Protein AF-A0A426ZJY0-F1 (afdb_monomer_lite)

Structure (mmCIF, N/CA/C/O backbone):
data_AF-A0A426ZJY0-F1
#
_entry.id   AF-A0A426ZJY0-F1
#
loop_
_atom_site.group_PDB
_atom_site.id
_atom_site.type_symbol
_atom_site.label_atom_id
_atom_site.label_alt_id
_atom_site.label_comp_id
_atom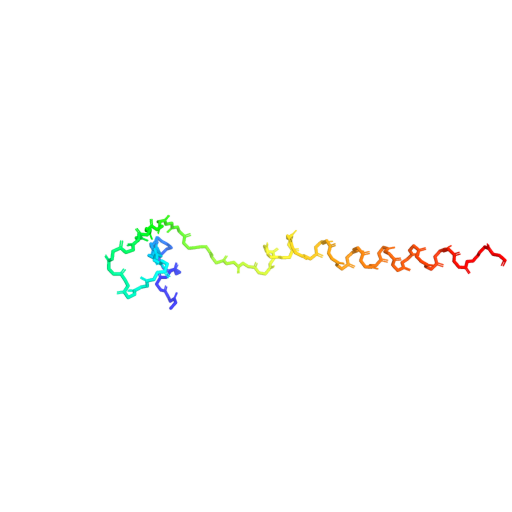_site.label_asym_id
_atom_site.label_entity_id
_atom_site.label_seq_id
_atom_site.pdbx_PDB_ins_code
_atom_site.Cartn_x
_atom_site.Cartn_y
_atom_site.Cartn_z
_atom_site.occupancy
_atom_site.B_iso_or_equiv
_atom_site.auth_seq_id
_atom_site.auth_comp_id
_atom_site.auth_asym_id
_atom_site.auth_atom_id
_atom_site.pdbx_PDB_model_num
ATOM 1 N N . MET A 1 1 ? 5.252 -12.791 -1.916 1.00 52.47 1 MET A N 1
ATOM 2 C CA . MET A 1 1 ? 5.925 -11.592 -2.472 1.00 52.47 1 MET A CA 1
ATOM 3 C C . MET A 1 1 ? 6.170 -11.658 -3.985 1.00 52.47 1 MET A C 1
ATOM 5 O O . MET A 1 1 ? 6.349 -10.611 -4.581 1.00 52.47 1 MET A O 1
ATOM 9 N N . GLN A 1 2 ? 6.137 -12.838 -4.628 1.00 61.25 2 GLN A N 1
ATOM 10 C CA . GLN A 1 2 ? 6.378 -12.981 -6.079 1.00 61.25 2 GLN A CA 1
ATOM 11 C C . GLN A 1 2 ? 5.371 -12.234 -6.974 1.00 61.25 2 GLN A C 1
ATOM 13 O O . GLN A 1 2 ? 5.749 -11.774 -8.045 1.00 61.25 2 GLN A O 1
ATOM 18 N N . ASN A 1 3 ? 4.119 -12.071 -6.530 1.00 73.00 3 ASN A N 1
ATOM 19 C CA . ASN A 1 3 ? 3.055 -11.515 -7.373 1.00 73.00 3 ASN A CA 1
ATOM 20 C C . ASN A 1 3 ? 3.327 -10.060 -7.812 1.00 73.00 3 ASN A C 1
ATOM 22 O O . ASN A 1 3 ? 3.133 -9.726 -8.971 1.00 73.00 3 ASN A O 1
ATOM 26 N N . LEU A 1 4 ? 3.879 -9.224 -6.926 1.00 83.69 4 LEU A N 1
ATOM 27 C CA . LEU A 1 4 ? 4.133 -7.806 -7.220 1.00 83.69 4 LEU A CA 1
ATOM 28 C C . LEU A 1 4 ? 5.342 -7.558 -8.132 1.00 83.69 4 LEU A C 1
ATOM 30 O O . LEU A 1 4 ? 5.401 -6.537 -8.804 1.00 83.69 4 LEU A O 1
ATOM 34 N N . PHE A 1 5 ? 6.298 -8.491 -8.176 1.00 79.88 5 PHE A N 1
ATOM 35 C CA . PHE A 1 5 ? 7.426 -8.409 -9.110 1.00 79.88 5 PHE A CA 1
ATOM 36 C C . PHE A 1 5 ? 7.017 -8.789 -10.538 1.00 79.88 5 PHE A C 1
ATOM 38 O O . PHE A 1 5 ? 7.581 -8.261 -11.490 1.00 79.88 5 PHE A O 1
ATOM 45 N N . ALA A 1 6 ? 6.046 -9.696 -10.686 1.00 87.94 6 ALA A N 1
ATOM 46 C CA . ALA A 1 6 ? 5.501 -10.090 -11.984 1.00 87.94 6 ALA A CA 1
ATOM 47 C C . ALA A 1 6 ? 4.389 -9.142 -12.470 1.00 87.94 6 ALA A C 1
ATOM 49 O O . ALA A 1 6 ? 4.222 -8.952 -13.672 1.00 87.94 6 ALA A O 1
ATOM 50 N N . ASN A 1 7 ? 3.639 -8.541 -11.542 1.00 90.69 7 ASN A N 1
ATOM 51 C CA . ASN A 1 7 ? 2.601 -7.558 -11.818 1.00 90.69 7 ASN A CA 1
ATOM 52 C C . ASN A 1 7 ? 2.607 -6.466 -10.731 1.00 90.69 7 ASN A C 1
ATOM 54 O O . ASN A 1 7 ? 2.078 -6.699 -9.641 1.00 90.69 7 ASN A O 1
ATOM 58 N N . PRO A 1 8 ? 3.169 -5.276 -11.004 1.00 91.62 8 PRO A N 1
ATOM 59 C CA . PRO A 1 8 ? 3.254 -4.217 -10.005 1.00 91.62 8 PRO A CA 1
ATOM 60 C C . PRO A 1 8 ? 1.889 -3.594 -9.685 1.00 91.62 8 PRO A C 1
ATOM 62 O O . PRO A 1 8 ? 1.742 -3.020 -8.607 1.00 91.62 8 PRO A O 1
ATOM 65 N N . LYS A 1 9 ? 0.877 -3.746 -10.554 1.00 95.00 9 LYS A N 1
ATOM 66 C CA . LYS A 1 9 ? -0.459 -3.180 -10.331 1.00 95.00 9 LYS A CA 1
ATOM 67 C C . LYS A 1 9 ? -1.123 -3.838 -9.134 1.00 95.00 9 LYS A C 1
ATOM 69 O O . LYS A 1 9 ? -1.390 -5.041 -9.135 1.00 95.00 9 LYS A O 1
ATOM 74 N N . CYS A 1 10 ? -1.446 -3.035 -8.133 1.00 94.00 10 CYS A N 1
ATOM 75 C CA . CYS A 1 10 ? -2.107 -3.492 -6.926 1.00 94.00 10 CYS A CA 1
ATOM 76 C C . CYS A 1 10 ? -3.041 -2.426 -6.348 1.00 94.00 10 CYS A C 1
ATOM 78 O O . CYS A 1 10 ? -3.052 -1.265 -6.763 1.00 94.00 10 CYS A O 1
ATOM 80 N N . SER A 1 11 ? -3.860 -2.852 -5.391 1.00 95.00 11 SER A N 1
ATOM 81 C CA . SER A 1 11 ? -4.697 -1.964 -4.597 1.00 95.00 11 SER A CA 1
ATOM 82 C C . SER A 1 11 ? -4.530 -2.264 -3.115 1.00 95.00 11 SER A C 1
ATOM 84 O O . SER A 1 11 ? -4.432 -3.433 -2.736 1.00 95.00 11 SER A O 1
ATOM 86 N N . LEU A 1 12 ? -4.536 -1.230 -2.281 1.00 94.00 12 LEU A N 1
ATOM 87 C CA . LEU A 1 12 ? -4.467 -1.341 -0.829 1.00 94.00 12 LEU A CA 1
ATOM 88 C C . LEU A 1 12 ? -5.769 -0.833 -0.214 1.00 94.00 12 LEU A C 1
ATOM 90 O O . LEU A 1 12 ? -6.176 0.299 -0.467 1.00 94.00 12 LEU A O 1
ATOM 94 N N . LEU A 1 13 ? -6.398 -1.677 0.599 1.00 93.25 13 LEU A N 1
ATOM 95 C CA . LEU A 1 13 ? -7.564 -1.324 1.402 1.00 93.25 13 LEU A CA 1
ATOM 96 C C . LEU A 1 13 ? -7.099 -0.859 2.779 1.00 93.25 13 LEU A C 1
ATOM 98 O O . LEU A 1 13 ? -6.327 -1.558 3.437 1.00 93.25 13 LEU A O 1
ATOM 102 N N . VAL A 1 14 ? -7.578 0.305 3.207 1.00 93.81 14 VAL A N 1
ATOM 103 C CA . VAL A 1 14 ? -7.280 0.883 4.518 1.00 93.81 14 VAL A CA 1
ATOM 104 C C . VAL A 1 14 ? -8.593 1.243 5.202 1.00 93.81 14 VAL A C 1
ATOM 106 O O . VAL A 1 14 ? -9.404 1.975 4.639 1.00 93.81 14 VAL A O 1
ATOM 109 N N . ALA A 1 15 ? -8.777 0.730 6.413 1.00 94.44 15 ALA A N 1
ATOM 110 C CA . ALA A 1 15 ? -9.831 1.115 7.346 1.00 94.44 15 ALA A CA 1
ATOM 111 C C . ALA A 1 15 ? -9.161 1.546 8.655 1.00 94.44 15 ALA A C 1
ATOM 113 O O . ALA A 1 15 ? -8.099 1.013 8.995 1.00 94.44 15 ALA A O 1
ATOM 114 N N . LYS A 1 16 ? -9.746 2.508 9.372 1.00 91.06 16 LYS A N 1
ATOM 115 C CA . LYS A 1 16 ? -9.249 2.916 10.689 1.00 91.06 16 LYS A CA 1
ATOM 116 C C . LYS A 1 16 ? -9.537 1.814 11.711 1.00 91.06 16 LYS A C 1
ATOM 118 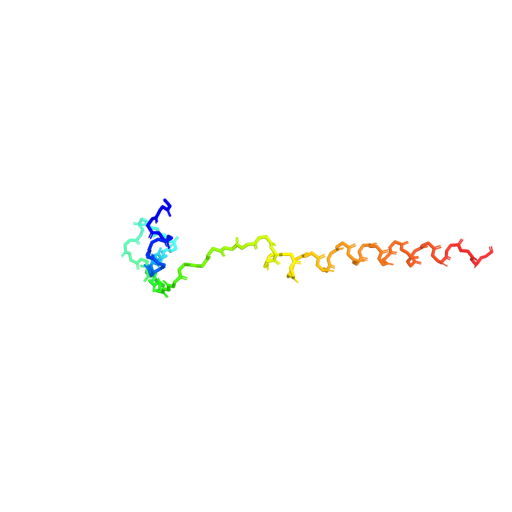O O . LYS A 1 16 ? -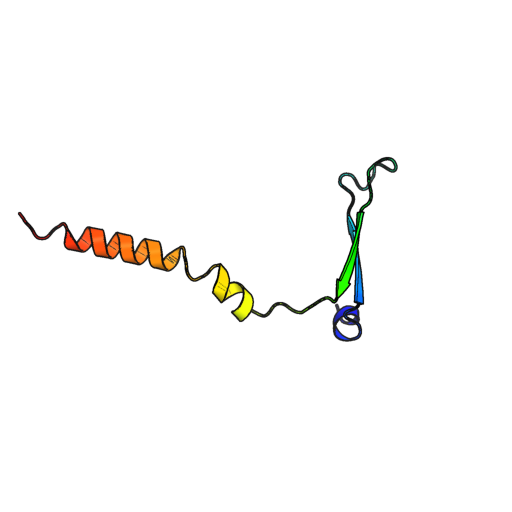8.631 1.447 12.452 1.00 91.06 16 LYS A O 1
ATOM 123 N N . ASP A 1 17 ? -10.750 1.266 11.696 1.00 91.81 17 ASP A N 1
ATOM 124 C CA . ASP A 1 17 ? -11.185 0.158 12.546 1.00 91.81 17 ASP A CA 1
ATOM 125 C C . ASP A 1 17 ? -11.712 -1.005 11.680 1.00 91.81 17 ASP A C 1
ATOM 127 O O . ASP A 1 17 ? -12.837 -0.960 11.190 1.00 91.81 17 ASP A O 1
ATOM 131 N N . PRO A 1 18 ? -10.931 -2.083 11.470 1.00 87.25 18 PRO A N 1
ATOM 132 C CA . PRO A 1 18 ? -11.289 -3.155 10.534 1.00 87.25 18 PRO A CA 1
ATOM 133 C C . PRO A 1 18 ? -12.462 -4.037 10.994 1.00 87.25 18 PRO A C 1
ATOM 135 O O . PRO A 1 18 ? -13.025 -4.773 10.184 1.00 87.25 18 PRO A O 1
ATOM 138 N N . GLU A 1 19 ? -12.826 -3.992 12.278 1.00 93.00 19 GLU A N 1
ATOM 139 C CA . GLU A 1 19 ? -14.001 -4.696 12.808 1.00 93.00 19 GLU A CA 1
ATOM 140 C C . GLU A 1 19 ? -15.283 -3.850 12.725 1.00 93.00 19 GLU A C 1
ATOM 142 O O . GLU A 1 19 ? -16.388 -4.403 12.739 1.00 93.00 19 GLU A O 1
ATOM 147 N N . ASP A 1 20 ? -15.154 -2.525 12.584 1.00 91.19 20 ASP A N 1
ATOM 148 C CA . ASP A 1 20 ? -16.287 -1.618 12.430 1.00 91.19 20 ASP A CA 1
ATOM 149 C C . ASP A 1 20 ? -16.691 -1.521 10.954 1.00 91.19 20 ASP A C 1
ATOM 151 O O . ASP A 1 20 ? -16.029 -0.915 10.116 1.00 91.19 20 ASP A O 1
ATOM 155 N N . ARG A 1 21 ? -17.838 -2.118 10.627 1.00 87.81 21 ARG A N 1
ATOM 156 C CA . ARG A 1 21 ? -18.372 -2.151 9.256 1.00 87.81 21 ARG A CA 1
ATOM 157 C C . ARG A 1 21 ? -18.945 -0.814 8.786 1.00 87.81 21 ARG A C 1
ATOM 159 O O . ARG A 1 21 ? -19.331 -0.712 7.624 1.00 87.81 21 ARG A O 1
ATOM 166 N N . THR A 1 22 ? -19.071 0.162 9.682 1.00 92.50 22 THR A N 1
ATOM 167 C CA . THR A 1 22 ? -19.545 1.518 9.372 1.00 92.50 22 THR A CA 1
ATOM 168 C C . THR A 1 22 ? -18.404 2.490 9.102 1.00 92.50 22 THR A C 1
ATOM 170 O O . THR A 1 22 ? -18.646 3.593 8.610 1.00 92.50 22 THR A O 1
ATOM 173 N N . ASP A 1 23 ? -17.172 2.073 9.393 1.00 91.69 23 ASP A N 1
ATOM 174 C CA . ASP A 1 23 ? -15.991 2.886 9.187 1.00 91.69 23 ASP A CA 1
ATOM 175 C C . ASP A 1 23 ? -15.696 3.097 7.694 1.00 91.69 23 ASP A C 1
ATOM 177 O O . ASP A 1 23 ? -16.076 2.314 6.815 1.00 91.69 23 ASP A O 1
ATOM 181 N N . ILE A 1 24 ? -15.023 4.204 7.395 1.00 90.62 24 ILE A N 1
ATOM 182 C CA . ILE A 1 24 ? -14.722 4.590 6.020 1.00 90.62 24 ILE A CA 1
ATOM 183 C C . ILE A 1 24 ? -13.553 3.746 5.515 1.00 90.62 24 ILE A C 1
ATOM 185 O O . ILE A 1 24 ? -12.426 3.858 5.996 1.00 90.62 24 ILE A O 1
ATOM 189 N N . VAL A 1 25 ? -13.814 2.953 4.476 1.00 93.38 25 VAL A N 1
ATOM 190 C CA . VAL A 1 25 ? -12.785 2.171 3.788 1.00 93.38 25 VAL A CA 1
ATOM 191 C C . VAL A 1 25 ? -12.266 2.946 2.582 1.00 93.38 25 VAL A C 1
ATOM 193 O O . VAL A 1 25 ? -13.011 3.251 1.649 1.00 93.38 25 VAL A O 1
ATOM 196 N N . VAL A 1 26 ? -10.966 3.228 2.570 1.00 94.88 26 VAL A N 1
ATOM 197 C CA . VAL A 1 26 ? -10.281 3.864 1.440 1.00 94.88 26 VAL A CA 1
ATOM 198 C C . VAL A 1 26 ? -9.538 2.801 0.640 1.00 94.88 26 VAL A C 1
ATOM 200 O O . VAL A 1 26 ? -8.770 2.015 1.193 1.00 94.88 26 VAL A O 1
ATOM 203 N N . THR A 1 27 ? -9.751 2.788 -0.678 1.00 94.62 27 THR A N 1
ATOM 204 C CA . THR A 1 27 ? -9.000 1.930 -1.604 1.00 94.62 27 THR A CA 1
ATOM 205 C C . THR A 1 27 ? -8.005 2.773 -2.388 1.00 94.62 27 THR A C 1
ATOM 207 O O . THR A 1 27 ? -8.395 3.669 -3.134 1.00 94.62 27 THR A O 1
ATOM 210 N N . LEU A 1 28 ? -6.718 2.479 -2.234 1.00 94.75 28 LEU A N 1
ATOM 211 C CA . LEU A 1 28 ? -5.638 3.107 -2.989 1.00 94.75 28 LEU A CA 1
ATOM 212 C C . LEU A 1 28 ? -5.241 2.194 -4.142 1.00 94.75 28 LEU A C 1
ATOM 214 O O . LEU A 1 28 ? -4.999 1.014 -3.915 1.00 94.75 28 LEU A O 1
ATOM 218 N N . TYR A 1 29 ? -5.136 2.729 -5.354 1.00 95.62 29 TYR A N 1
ATOM 219 C CA . TYR A 1 29 ? -4.667 1.995 -6.532 1.00 95.62 29 TYR A CA 1
ATOM 220 C C . TYR A 1 29 ? -3.293 2.514 -6.947 1.00 95.62 29 TYR A C 1
ATOM 222 O O . TYR A 1 29 ? -3.068 3.724 -6.942 1.00 95.62 29 TYR A O 1
ATOM 230 N N . GLY A 1 30 ? -2.383 1.619 -7.327 1.00 94.44 30 GLY A N 1
ATOM 231 C CA . GLY A 1 30 ? -1.055 2.019 -7.781 1.00 94.44 30 GLY A CA 1
ATOM 232 C C . GLY A 1 30 ? -0.172 0.858 -8.217 1.00 94.44 30 GLY A C 1
ATOM 233 O O . GLY A 1 30 ? -0.574 -0.305 -8.194 1.00 94.44 30 GLY A O 1
ATOM 234 N N . ASP A 1 31 ? 1.050 1.200 -8.610 1.00 93.44 31 ASP A N 1
ATOM 235 C CA . ASP A 1 31 ? 2.092 0.251 -8.980 1.00 93.44 31 ASP A CA 1
ATOM 236 C C . ASP A 1 31 ? 3.113 0.118 -7.847 1.00 93.44 31 ASP A C 1
ATOM 238 O O . ASP A 1 31 ? 3.643 1.110 -7.342 1.00 93.44 31 ASP A O 1
ATOM 242 N N . ALA A 1 32 ? 3.414 -1.111 -7.444 1.00 91.12 32 ALA A N 1
ATOM 243 C CA . ALA A 1 32 ? 4.434 -1.373 -6.449 1.00 91.12 32 ALA A CA 1
ATOM 244 C C . ALA A 1 32 ? 5.827 -1.268 -7.064 1.00 91.12 32 ALA A C 1
ATOM 246 O O . ALA A 1 32 ? 6.193 -2.021 -7.967 1.00 91.12 32 ALA A O 1
ATOM 247 N N . VAL A 1 33 ? 6.628 -0.359 -6.519 1.00 89.56 33 VAL A N 1
ATOM 248 C CA . VAL A 1 33 ? 8.014 -0.153 -6.932 1.00 89.56 33 VAL A CA 1
ATOM 249 C C . VAL A 1 33 ? 8.934 -0.630 -5.805 1.00 89.56 33 VAL A C 1
ATOM 251 O O . VAL A 1 33 ? 8.762 -0.200 -4.661 1.00 89.56 33 VAL A O 1
ATOM 254 N N . PRO A 1 34 ? 9.907 -1.521 -6.075 1.00 83.00 34 PRO A N 1
ATOM 255 C CA . PRO A 1 34 ? 10.860 -1.944 -5.060 1.00 83.00 34 PRO A CA 1
ATOM 256 C C . PRO A 1 34 ? 11.718 -0.756 -4.618 1.00 83.00 34 PRO A C 1
ATOM 258 O O . PRO A 1 34 ? 12.303 -0.046 -5.436 1.00 83.00 34 PRO A O 1
ATOM 261 N N . VAL A 1 35 ? 11.821 -0.555 -3.305 1.00 83.19 35 VAL A N 1
ATOM 262 C CA . VAL A 1 35 ? 12.673 0.492 -2.737 1.00 83.19 35 VAL A CA 1
ATOM 263 C C . VAL A 1 35 ? 14.098 -0.037 -2.605 1.00 83.19 35 VAL A C 1
ATOM 265 O O . VAL A 1 35 ? 14.356 -1.011 -1.897 1.00 83.19 35 VAL A O 1
ATOM 268 N N . CYS A 1 36 ? 15.045 0.629 -3.258 1.00 74.00 36 CYS A N 1
ATOM 269 C CA . CYS A 1 36 ? 16.469 0.360 -3.090 1.00 74.00 36 CYS A CA 1
ATOM 270 C C . CYS A 1 36 ? 17.037 1.204 -1.940 1.00 74.00 36 CYS A C 1
ATOM 272 O O . CYS A 1 36 ? 16.616 2.341 -1.725 1.00 74.00 36 CYS A O 1
ATOM 274 N N . LYS A 1 37 ? 18.058 0.694 -1.233 1.00 60.91 37 LYS A N 1
ATOM 275 C CA . LYS A 1 37 ? 18.724 1.418 -0.126 1.00 60.91 37 LYS A CA 1
ATOM 276 C C . LYS A 1 37 ? 19.199 2.829 -0.517 1.00 60.91 37 LYS A C 1
ATOM 278 O O . LYS A 1 37 ? 19.163 3.731 0.312 1.00 60.91 37 LYS A O 1
ATOM 283 N N . ILE A 1 38 ? 19.589 3.017 -1.779 1.00 67.38 38 ILE A N 1
ATOM 284 C CA . ILE A 1 38 ? 20.081 4.292 -2.323 1.00 67.38 38 ILE A CA 1
ATOM 285 C C . ILE A 1 38 ? 18.995 5.388 -2.314 1.00 67.38 38 ILE A C 1
ATOM 287 O O . ILE A 1 38 ? 19.302 6.545 -2.034 1.00 67.38 38 ILE A O 1
ATOM 291 N N . SER A 1 39 ? 17.721 5.032 -2.512 1.00 56.25 39 SER A N 1
ATOM 292 C CA . SER A 1 39 ? 16.595 5.982 -2.468 1.00 56.25 39 SER A CA 1
ATOM 293 C C . SER A 1 39 ? 16.249 6.441 -1.046 1.00 56.25 39 SER A C 1
ATOM 295 O O . SER A 1 39 ? 15.679 7.510 -0.868 1.00 56.25 39 SER A O 1
ATOM 297 N N . LEU A 1 40 ? 16.612 5.657 -0.024 1.00 55.06 40 LEU A N 1
ATOM 298 C CA . LEU A 1 40 ? 16.434 6.018 1.390 1.00 55.06 40 LEU A CA 1
ATOM 299 C C . LEU A 1 40 ? 17.637 6.796 1.945 1.00 55.06 40 LEU A C 1
ATOM 301 O O . LEU A 1 40 ? 17.498 7.565 2.894 1.00 55.06 40 LEU A O 1
ATOM 305 N N . SER A 1 41 ? 18.823 6.627 1.349 1.00 51.53 41 SER A N 1
ATOM 306 C CA . SER A 1 41 ? 20.022 7.365 1.757 1.00 51.53 41 SER A CA 1
ATOM 307 C C . SER A 1 41 ? 20.013 8.833 1.329 1.00 51.53 41 SER A C 1
ATOM 309 O O . SER A 1 41 ? 20.599 9.656 2.023 1.00 51.53 41 SER A O 1
ATOM 311 N N . SER A 1 42 ? 19.323 9.193 0.242 1.00 51.66 42 SER A N 1
ATOM 312 C CA . SER A 1 42 ? 19.267 10.585 -0.226 1.00 51.66 42 SER A CA 1
ATOM 313 C C . SER A 1 42 ? 18.388 11.498 0.634 1.00 51.66 42 SER A C 1
ATOM 315 O O . SER A 1 42 ? 18.616 12.699 0.635 1.00 51.66 42 SER A O 1
ATOM 317 N N . SER A 1 43 ? 17.411 10.954 1.368 1.00 55.25 43 SER A N 1
ATOM 318 C CA . SER A 1 43 ? 16.448 11.759 2.142 1.00 55.25 43 SER A CA 1
ATOM 319 C C . SER A 1 43 ? 16.603 11.648 3.662 1.00 55.25 43 SER A C 1
ATOM 321 O O . SER A 1 43 ? 15.967 12.412 4.374 1.00 55.25 43 SER A O 1
ATOM 323 N N . LEU A 1 44 ? 17.415 10.717 4.184 1.00 54.66 44 LEU A N 1
ATOM 324 C CA . LEU A 1 44 ? 17.587 10.541 5.638 1.00 54.66 44 LEU A CA 1
ATOM 325 C C . LEU A 1 44 ? 19.049 10.533 6.113 1.00 54.66 44 LEU A C 1
ATOM 327 O O . LEU A 1 44 ? 19.309 10.744 7.294 1.00 54.66 44 LEU A O 1
ATOM 331 N N . PHE A 1 45 ? 20.025 10.322 5.224 1.00 50.41 45 PHE A N 1
ATOM 332 C CA . PHE A 1 45 ? 21.441 10.291 5.620 1.00 50.41 45 PHE A CA 1
ATOM 333 C C . PHE A 1 45 ? 22.177 11.630 5.460 1.00 50.41 45 PHE A C 1
ATOM 335 O O . PHE A 1 45 ? 23.305 11.738 5.938 1.00 50.41 45 PHE A O 1
ATOM 342 N N . GLY A 1 46 ? 21.548 12.642 4.853 1.00 51.91 46 GLY A N 1
ATOM 343 C CA . GLY A 1 46 ? 22.124 13.981 4.687 1.00 51.91 46 GLY A CA 1
ATOM 344 C C . GLY A 1 46 ? 22.079 14.857 5.943 1.00 51.91 46 GLY A C 1
ATOM 345 O O . GLY A 1 46 ? 23.052 15.551 6.220 1.00 51.91 46 GLY A O 1
ATOM 346 N N . ASP A 1 47 ? 21.012 14.785 6.746 1.00 59.09 47 ASP A N 1
ATOM 347 C CA . ASP A 1 47 ? 20.689 15.920 7.629 1.00 59.09 47 ASP A CA 1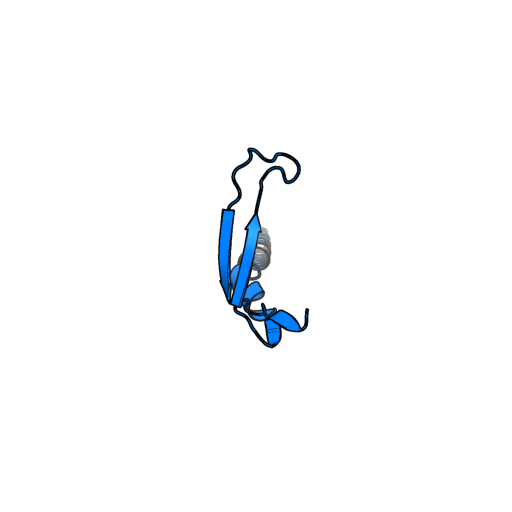
ATOM 348 C C . ASP A 1 47 ? 20.981 15.728 9.127 1.00 59.09 47 ASP A C 1
ATOM 350 O O . ASP A 1 47 ? 21.142 16.713 9.836 1.00 59.09 47 ASP A O 1
ATOM 354 N N . VAL A 1 48 ? 21.125 14.504 9.653 1.00 59.59 48 VAL A N 1
ATOM 355 C CA . VAL A 1 48 ? 21.368 14.320 11.109 1.00 59.59 48 VAL A CA 1
ATOM 356 C C . VAL A 1 48 ? 22.842 14.092 11.435 1.00 59.59 48 VAL A C 1
ATOM 358 O O . VAL A 1 48 ? 23.397 14.708 12.345 1.00 59.59 48 VAL A O 1
ATOM 361 N N . LYS A 1 49 ? 23.509 13.206 10.687 1.00 62.00 49 LYS A N 1
ATOM 362 C CA . LYS A 1 49 ? 24.915 12.866 10.948 1.00 62.00 49 LYS A CA 1
ATOM 363 C C . LYS A 1 49 ? 25.845 14.038 10.618 1.00 62.00 49 LYS A C 1
ATOM 365 O O . LYS A 1 49 ? 26.820 14.247 11.333 1.00 62.00 49 LYS A O 1
ATOM 370 N N . THR A 1 50 ? 25.521 14.806 9.578 1.00 67.75 50 THR A N 1
ATOM 371 C CA . THR A 1 50 ? 26.261 16.009 9.172 1.00 67.75 50 THR A CA 1
ATOM 372 C C . THR A 1 50 ? 26.119 17.117 10.211 1.00 67.75 50 THR A C 1
ATOM 374 O O . THR A 1 50 ? 27.130 17.640 10.666 1.00 67.75 50 THR A O 1
ATOM 377 N N . LEU A 1 51 ? 24.896 17.379 10.691 1.00 67.19 51 LEU A N 1
ATOM 378 C CA . LEU A 1 51 ? 24.631 18.416 11.691 1.00 67.19 51 LEU A CA 1
ATOM 379 C C . LEU A 1 51 ? 25.398 18.170 13.000 1.00 67.19 51 LEU A C 1
ATOM 381 O O . LEU A 1 51 ? 26.000 19.083 13.555 1.00 67.19 51 LEU A O 1
ATOM 385 N N . ILE A 1 52 ? 25.459 16.918 13.468 1.00 77.94 52 ILE A N 1
ATOM 386 C CA . ILE A 1 52 ? 26.231 16.557 14.669 1.00 77.94 52 ILE A CA 1
ATOM 387 C C . ILE A 1 52 ? 27.735 16.797 14.460 1.00 77.94 52 ILE A C 1
ATOM 389 O O . ILE A 1 52 ? 28.412 17.281 15.369 1.00 77.94 52 ILE A O 1
ATOM 393 N N . VAL A 1 53 ? 28.268 16.475 13.277 1.00 74.12 53 VAL A N 1
ATOM 394 C CA . VAL A 1 53 ? 29.691 16.674 12.951 1.00 74.12 53 VAL A CA 1
ATOM 395 C C . VAL A 1 53 ? 30.037 18.160 12.869 1.00 74.12 53 VAL A C 1
ATOM 397 O O . VAL A 1 53 ? 31.052 18.566 13.434 1.00 74.12 53 VAL A O 1
ATOM 400 N N . GLU A 1 54 ? 29.187 18.971 12.242 1.00 77.12 54 GLU A N 1
ATOM 401 C CA . GLU A 1 54 ? 29.371 20.423 12.158 1.00 77.12 54 GLU A CA 1
ATOM 402 C C . GLU A 1 54 ? 29.290 21.083 13.539 1.00 77.12 54 GLU A C 1
ATOM 404 O O . GLU A 1 54 ? 30.149 21.895 13.881 1.00 77.12 54 GLU A O 1
ATOM 409 N N . MET A 1 55 ? 28.335 20.678 14.385 1.00 78.12 55 MET A N 1
ATOM 410 C CA . MET A 1 55 ? 28.231 21.185 15.759 1.00 78.12 55 MET A CA 1
ATOM 411 C C . MET A 1 55 ? 29.443 20.793 16.618 1.00 78.12 55 MET A C 1
ATOM 413 O O . MET A 1 55 ? 29.955 21.620 17.374 1.00 78.12 55 MET A O 1
ATOM 417 N N . LEU A 1 56 ? 29.955 19.564 16.481 1.00 81.94 56 LEU A N 1
ATOM 418 C CA . LEU A 1 56 ? 31.171 19.116 17.175 1.00 81.94 56 LEU A CA 1
ATOM 419 C C . LEU A 1 56 ? 32.433 19.840 16.683 1.00 81.94 56 LEU A C 1
ATOM 421 O O . LEU A 1 56 ? 33.317 20.137 17.488 1.00 81.94 56 LEU A O 1
ATOM 425 N N . GLN A 1 57 ? 32.543 20.125 15.384 1.00 77.69 57 GLN A N 1
ATOM 426 C CA . GLN A 1 57 ? 33.654 20.906 14.830 1.00 77.69 57 GLN A CA 1
ATOM 427 C C . GLN A 1 57 ? 33.596 22.369 15.275 1.00 77.69 57 GLN A C 1
ATOM 429 O O . GLN A 1 57 ? 34.626 22.921 15.668 1.00 77.69 57 GLN A O 1
ATOM 434 N N . ALA A 1 58 ? 32.405 22.971 15.292 1.00 74.19 58 ALA A N 1
ATOM 435 C CA . ALA A 1 58 ? 32.200 24.329 15.783 1.00 74.19 58 ALA A CA 1
ATOM 436 C C . ALA A 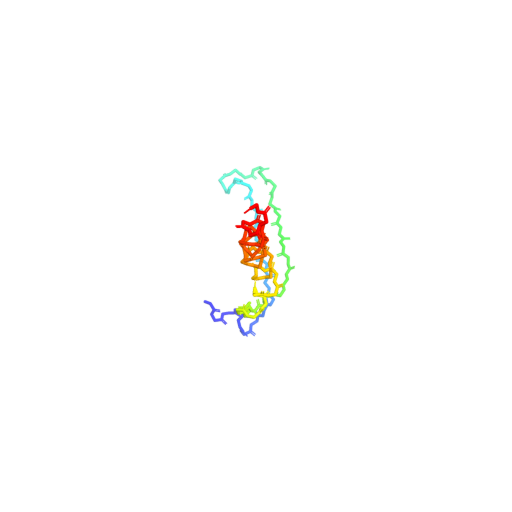1 58 ? 32.583 24.457 17.267 1.00 74.19 58 ALA A C 1
ATOM 438 O O . ALA A 1 58 ? 33.321 25.373 17.627 1.00 74.19 58 ALA A O 1
ATOM 439 N N . ALA A 1 59 ? 32.176 23.496 18.106 1.00 74.12 59 ALA A N 1
ATOM 440 C CA . ALA A 1 59 ? 32.523 23.473 19.529 1.00 74.12 59 ALA A CA 1
ATOM 441 C C . ALA A 1 59 ? 34.037 23.324 19.772 1.00 74.12 59 ALA A C 1
ATOM 443 O O . ALA A 1 59 ? 34.595 23.959 20.664 1.00 74.12 59 ALA A O 1
ATOM 444 N N . LYS A 1 60 ? 34.739 22.538 18.945 1.00 72.31 60 LYS A N 1
ATOM 445 C CA . LYS A 1 60 ? 36.205 22.408 19.031 1.00 72.31 60 LYS A CA 1
ATOM 446 C C . LYS A 1 60 ? 36.942 23.689 18.633 1.00 72.31 60 LYS A C 1
ATOM 448 O O . LYS A 1 60 ? 38.029 23.934 19.145 1.00 72.31 60 LYS A O 1
ATOM 453 N N . SER A 1 61 ? 36.378 24.504 17.740 1.00 61.94 61 SER A N 1
ATOM 454 C CA . SER A 1 61 ? 37.017 25.747 17.291 1.00 61.94 61 SER A CA 1
ATOM 455 C C . SER A 1 61 ? 36.890 26.903 18.293 1.00 61.94 61 SER A C 1
ATOM 457 O O . SER A 1 61 ? 37.657 27.861 18.194 1.00 61.94 61 SER A O 1
ATOM 459 N N . SER A 1 62 ? 35.946 26.849 19.239 1.00 61.97 62 SER A N 1
ATOM 460 C CA . SER A 1 62 ? 35.740 27.905 20.243 1.00 61.97 62 SER A CA 1
ATOM 461 C C . SER A 1 62 ? 36.615 27.773 21.493 1.00 61.97 62 SER A C 1
ATOM 463 O O . SER A 1 62 ? 36.746 28.740 22.235 1.00 61.97 62 SER A O 1
ATOM 465 N N . GLU A 1 63 ? 37.256 26.625 21.719 1.00 61.84 63 GLU A N 1
ATOM 466 C CA . GLU A 1 63 ? 38.022 26.348 22.949 1.00 61.84 63 GLU A CA 1
ATOM 467 C C . GLU A 1 63 ? 39.524 26.683 22.842 1.00 61.84 63 GLU A C 1
ATOM 469 O O . GLU A 1 63 ? 40.341 26.221 23.630 1.00 61.84 63 GLU A O 1
ATOM 474 N N . GLY A 1 64 ? 39.904 27.502 21.856 1.00 60.25 64 GLY A N 1
ATOM 475 C CA . GLY A 1 64 ? 41.294 27.890 21.584 1.00 60.25 64 GLY A CA 1
ATOM 476 C C . GLY A 1 64 ? 41.540 29.398 21.553 1.00 60.25 64 GLY A C 1
ATOM 477 O O . GLY A 1 64 ? 42.433 29.850 20.836 1.00 60.25 64 GLY A O 1
ATOM 478 N N . ARG A 1 65 ? 40.732 30.203 22.257 1.00 56.66 65 ARG A N 1
ATOM 479 C CA . ARG A 1 65 ? 40.940 31.658 22.338 1.00 56.66 65 ARG A CA 1
ATOM 480 C C . ARG A 1 65 ? 40.629 32.204 23.733 1.00 56.66 65 ARG A C 1
ATOM 482 O O . ARG A 1 65 ? 39.682 32.961 23.926 1.00 56.66 65 ARG A O 1
ATOM 489 N N . SER A 1 66 ? 41.431 31.801 24.710 1.00 53.84 66 SER A N 1
ATOM 490 C CA . SER A 1 66 ? 41.679 32.524 25.965 1.00 53.84 66 SER A CA 1
ATOM 491 C C . SER A 1 66 ? 43.082 32.189 26.445 1.00 53.84 66 SER A C 1
ATOM 493 O O . SER A 1 66 ? 43.447 30.998 26.346 1.00 53.84 66 SER A O 1
#

Secondary structure (DSSP, 8-state):
-HHHHH--EEEEEE-SSTT-TTSPPEEEEEE--PPPHHHHHHHHSSSSHHHHHHHHHHHHHHTT--

pLDDT: mean 77.18, std 15.43, range [50.41, 95.62]

Organism: Ensete ventricosum (NCBI:txid4639)

Sequence (66 aa):
MQNLFANPKCSLLVAKDPEDRTDIVVTLYGDAVPVCKISLSSSLFGDVKTLIVEMLQAAKSSEGRS

Radius of gyration: 23.24 Å; chains: 1; bounding box: 61×46×38 Å

Foldseek 3Di:
DVPLVVPQWDKDWDFPDPVDPPTDIDIDTDGDDDDDPVNVCVPPVPDD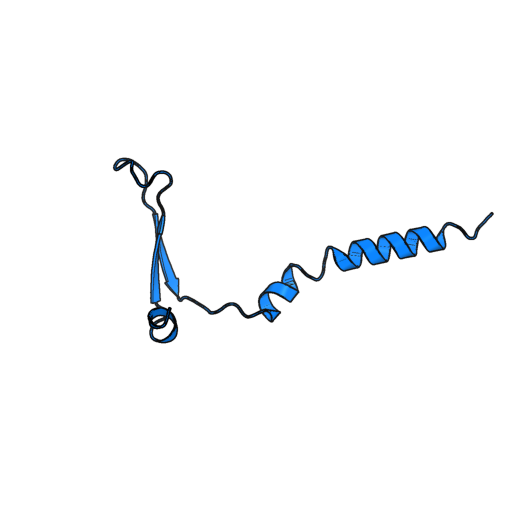VVVVVVVVVVVVVVPPDD